Protein AF-A0AAW2LB60-F1 (afdb_monomer)

Organism: Sesamum radiatum (NCBI:txid300843)

Structure (mmCIF, N/CA/C/O backbone):
data_AF-A0AAW2LB60-F1
#
_entry.id   AF-A0AAW2LB60-F1
#
loop_
_atom_site.group_PDB
_atom_site.id
_atom_site.type_symbol
_atom_site.label_atom_id
_atom_site.label_alt_id
_atom_site.label_comp_id
_atom_site.label_asym_id
_atom_site.label_entity_id
_atom_site.label_seq_id
_atom_site.pdbx_PDB_ins_code
_atom_site.Cartn_x
_atom_site.Cartn_y
_atom_site.Cartn_z
_atom_site.occupancy
_atom_site.B_iso_or_equiv
_atom_site.auth_seq_id
_atom_site.auth_comp_id
_atom_site.auth_asym_id
_atom_site.auth_atom_id
_atom_site.pdbx_PDB_model_num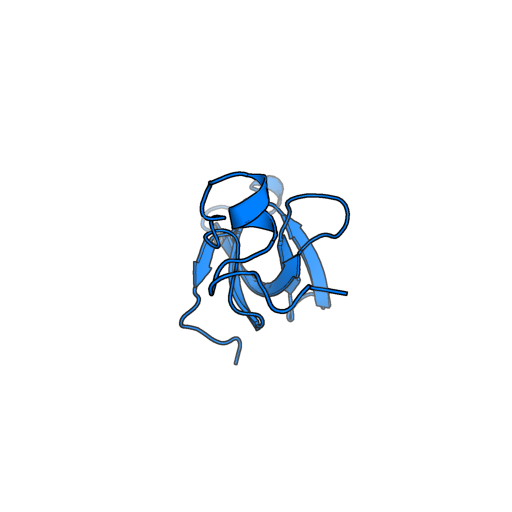
ATOM 1 N N . CYS A 1 1 ? -9.302 -3.055 29.081 1.00 39.91 1 CYS A N 1
ATOM 2 C CA . CYS A 1 1 ? -10.281 -4.117 28.754 1.00 39.91 1 CYS A CA 1
ATOM 3 C C . CYS A 1 1 ? -11.584 -3.436 28.345 1.00 39.91 1 CYS A C 1
ATOM 5 O O . CYS A 1 1 ? -12.041 -2.630 29.147 1.00 39.91 1 CYS A O 1
ATOM 7 N N . PRO A 1 2 ? -12.147 -3.628 27.136 1.00 51.75 2 PRO A N 1
ATOM 8 C CA . PRO A 1 2 ? -13.331 -2.869 26.748 1.00 51.75 2 PRO A CA 1
ATOM 9 C C . PRO A 1 2 ? -14.531 -3.340 27.578 1.00 51.75 2 PRO A C 1
ATOM 11 O O . PRO A 1 2 ? -14.803 -4.534 27.693 1.00 51.75 2 PRO A O 1
ATOM 14 N N . THR A 1 3 ? -15.186 -2.390 28.236 1.00 56.75 3 THR A N 1
ATOM 15 C CA . THR A 1 3 ? -16.298 -2.592 29.166 1.00 56.75 3 THR A CA 1
ATOM 16 C C . THR A 1 3 ? -17.578 -2.935 28.404 1.00 56.75 3 THR A C 1
ATOM 18 O O . THR A 1 3 ? -17.917 -2.281 27.422 1.00 56.75 3 THR A O 1
ATOM 21 N N . LYS A 1 4 ? -18.320 -3.934 28.900 1.00 60.38 4 LYS A N 1
ATOM 22 C CA . LYS A 1 4 ? -19.585 -4.497 28.370 1.00 60.38 4 LYS A CA 1
ATOM 23 C C . LYS A 1 4 ? -20.734 -3.495 28.088 1.00 60.38 4 LYS A C 1
ATOM 25 O O . LYS A 1 4 ? -21.811 -3.923 27.701 1.00 60.38 4 LYS A O 1
ATOM 30 N N . ILE A 1 5 ? -20.543 -2.189 28.292 1.00 63.44 5 I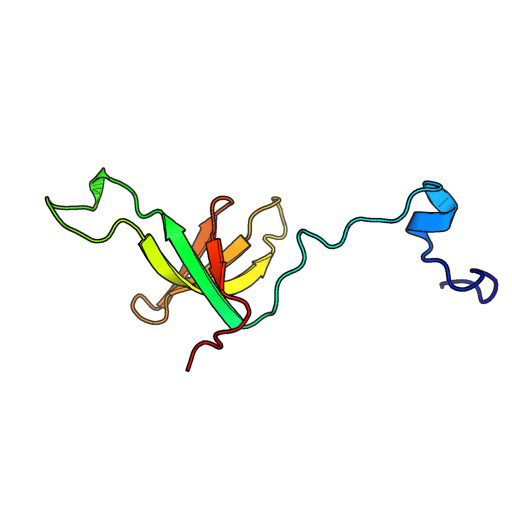LE A N 1
ATOM 31 C CA . ILE A 1 5 ? -21.598 -1.152 28.326 1.00 63.44 5 ILE A CA 1
ATOM 32 C C . ILE A 1 5 ? -21.568 -0.243 27.081 1.00 63.44 5 ILE A C 1
ATOM 34 O O . ILE A 1 5 ? -22.354 0.692 26.950 1.00 63.44 5 ILE A O 1
ATOM 38 N N . LEU A 1 6 ? -20.684 -0.500 26.119 1.00 65.38 6 LEU A N 1
ATOM 39 C CA . LEU A 1 6 ? -20.679 0.254 24.869 1.00 65.38 6 LEU A CA 1
ATOM 40 C C . LEU A 1 6 ? -21.838 -0.239 23.994 1.00 65.38 6 LEU A C 1
ATOM 42 O O . LEU A 1 6 ? -21.663 -1.192 23.248 1.00 65.38 6 LEU A O 1
ATOM 46 N N . GLN A 1 7 ? -23.018 0.371 24.144 1.00 73.06 7 GLN A N 1
ATOM 47 C CA . GLN A 1 7 ? -24.293 0.096 23.457 1.00 73.06 7 GLN A CA 1
ATOM 48 C C . GLN A 1 7 ? -24.150 -0.030 21.921 1.00 73.06 7 GLN A C 1
ATOM 50 O O . GLN A 1 7 ? -24.501 0.879 21.176 1.00 73.06 7 GLN A O 1
ATOM 55 N N . ASN A 1 8 ? -23.576 -1.138 21.445 1.00 78.88 8 ASN A N 1
ATOM 56 C CA . ASN A 1 8 ? -23.174 -1.394 20.057 1.00 78.88 8 ASN A CA 1
ATOM 57 C C . ASN A 1 8 ? -22.335 -0.279 19.399 1.00 78.88 8 ASN A C 1
ATOM 59 O O . ASN A 1 8 ? -22.311 -0.156 18.176 1.00 78.88 8 ASN A O 1
ATOM 63 N N . ALA A 1 9 ? -21.634 0.522 20.203 1.00 82.56 9 ALA A N 1
ATOM 64 C CA . ALA A 1 9 ? -20.785 1.614 19.742 1.00 82.56 9 ALA A CA 1
ATOM 65 C C . ALA A 1 9 ? -19.311 1.283 19.992 1.00 82.56 9 ALA A C 1
ATOM 67 O O . ALA A 1 9 ? -18.946 0.685 21.001 1.00 82.56 9 ALA A O 1
ATOM 68 N N . THR A 1 10 ? -18.429 1.699 19.097 1.00 85.50 10 THR A N 1
ATOM 69 C CA . THR A 1 10 ? -16.986 1.603 19.314 1.00 85.50 10 THR A CA 1
ATOM 70 C C . THR A 1 10 ? -16.541 2.601 20.398 1.00 85.50 10 THR A C 1
ATOM 72 O O . THR A 1 10 ? -17.144 3.669 20.547 1.00 85.50 10 THR A O 1
ATOM 75 N N . PRO A 1 11 ? -15.460 2.325 21.155 1.00 89.25 11 PRO A N 1
ATOM 76 C CA . PRO A 1 11 ? -14.924 3.283 22.130 1.00 89.25 11 PRO A CA 1
ATOM 77 C C . PRO A 1 11 ? -14.649 4.669 21.525 1.00 89.25 11 PRO A C 1
ATOM 79 O O . PRO A 1 11 ? -14.905 5.692 22.157 1.00 89.25 11 PRO A O 1
ATOM 82 N N . GLN A 1 12 ? -14.186 4.697 20.271 1.00 86.25 12 GLN A N 1
ATOM 83 C CA . GLN A 1 12 ? -13.927 5.927 19.527 1.00 86.25 12 GLN A CA 1
ATOM 84 C C . GLN A 1 12 ? -15.206 6.734 19.282 1.00 86.25 12 GLN A C 1
ATOM 86 O O . GLN A 1 12 ? -15.190 7.956 19.420 1.00 86.25 12 GLN A O 1
ATOM 91 N N . GLU A 1 13 ? -16.315 6.072 18.950 1.00 89.94 13 GLU A N 1
ATOM 92 C CA . GLU A 1 13 ? -17.621 6.719 18.774 1.00 89.94 13 GLU A CA 1
ATOM 93 C C . GLU A 1 13 ? -18.122 7.347 20.069 1.00 89.94 13 GLU A C 1
ATOM 95 O O . GLU A 1 13 ? -18.591 8.482 20.056 1.00 89.94 13 GLU A O 1
ATOM 100 N N . GLN A 1 14 ? -17.986 6.643 21.195 1.00 87.88 14 GLN A N 1
ATOM 101 C CA . GLN A 1 14 ? -18.406 7.164 22.498 1.00 87.88 14 GLN A CA 1
ATOM 102 C C . GLN A 1 14 ? -17.567 8.366 22.937 1.00 87.88 14 GLN A C 1
ATOM 104 O O . GLN A 1 14 ? -18.122 9.359 23.405 1.00 87.88 14 GLN A O 1
ATOM 109 N N . TRP A 1 15 ? -16.249 8.304 22.740 1.00 88.44 15 TRP A N 1
ATOM 110 C CA . TRP A 1 15 ? -15.339 9.384 23.116 1.00 88.44 15 TRP A CA 1
ATOM 111 C C . TRP A 1 15 ? -15.496 10.624 22.230 1.00 88.44 15 TRP A C 1
ATOM 113 O O . TRP A 1 15 ? -15.620 11.741 22.721 1.00 88.44 15 TRP A O 1
ATOM 123 N N . SER A 1 16 ? -15.501 10.434 20.910 1.00 88.69 16 SER A N 1
ATOM 124 C CA . SER A 1 16 ? -15.507 11.542 19.946 1.00 88.69 16 SER A CA 1
ATOM 125 C C . SER A 1 16 ? -16.906 12.028 19.565 1.00 88.69 16 SER A C 1
ATOM 127 O O . SER A 1 16 ? -17.025 13.030 18.858 1.00 88.69 16 SER A O 1
ATOM 129 N N . ARG A 1 17 ? -17.960 11.306 19.982 1.00 89.00 17 ARG A N 1
ATOM 130 C CA . ARG A 1 17 ? -19.358 11.496 19.550 1.00 89.00 17 ARG A CA 1
ATOM 131 C C . ARG A 1 17 ? -19.526 11.499 18.022 1.00 89.00 17 ARG A C 1
ATOM 133 O O . ARG A 1 17 ? -20.506 12.024 17.503 1.00 89.00 17 ARG A O 1
ATOM 140 N N . ARG A 1 18 ? -18.566 10.925 17.287 1.00 89.69 18 ARG A N 1
ATOM 141 C CA . ARG A 1 18 ? -18.531 10.860 15.821 1.00 89.69 18 ARG A CA 1
ATOM 142 C C . ARG A 1 18 ? -18.257 9.432 15.369 1.00 89.69 18 ARG A C 1
ATOM 144 O O . ARG A 1 18 ? -17.376 8.763 15.904 1.00 89.69 18 ARG A O 1
ATOM 151 N N . LYS A 1 19 ? -18.976 8.994 14.334 1.00 89.38 19 LYS A N 1
ATOM 152 C CA . LYS A 1 19 ? -18.722 7.711 13.672 1.00 89.38 19 LYS A CA 1
ATOM 153 C C . LYS A 1 19 ? -17.388 7.762 12.918 1.00 89.38 19 LYS A C 1
ATOM 155 O O . LYS A 1 19 ? -17.242 8.624 12.048 1.00 89.38 19 LYS A O 1
ATOM 160 N N . PRO A 1 20 ? -16.401 6.902 13.238 1.00 88.94 20 PRO A N 1
ATOM 161 C CA . PRO A 1 20 ? -15.137 6.883 12.526 1.00 88.94 20 PRO A CA 1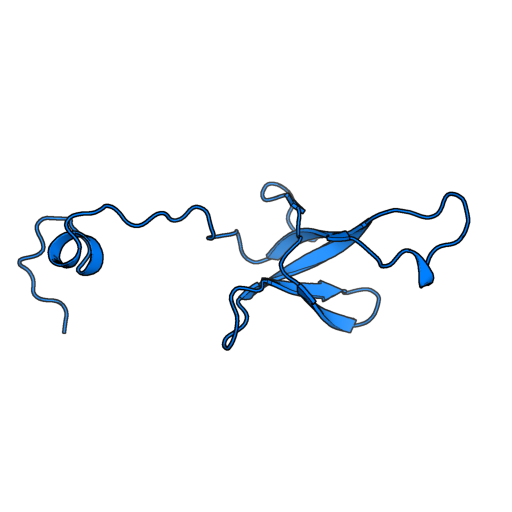
ATOM 162 C C . PRO A 1 20 ? -15.369 6.460 11.079 1.00 88.94 20 PRO A C 1
ATOM 164 O O . PRO A 1 20 ? -16.153 5.556 10.785 1.00 88.94 20 PRO A O 1
ATOM 167 N N . THR A 1 21 ? -14.665 7.114 10.164 1.00 90.50 21 THR A N 1
ATOM 168 C CA . THR A 1 21 ? -14.699 6.756 8.752 1.00 90.50 21 THR A CA 1
ATOM 169 C C . THR A 1 21 ? -13.722 5.616 8.482 1.00 90.50 21 THR A C 1
ATOM 171 O O . THR A 1 21 ? -12.539 5.676 8.819 1.00 90.50 21 THR A O 1
ATOM 174 N N . LEU A 1 22 ? -14.218 4.571 7.824 1.00 89.50 22 LEU A N 1
ATOM 175 C CA . LEU A 1 22 ? -13.418 3.419 7.400 1.00 89.50 22 LEU A CA 1
ATOM 176 C C . LEU A 1 22 ? -12.993 3.518 5.927 1.00 89.50 22 LEU A C 1
ATOM 178 O O . LEU A 1 22 ? -12.530 2.547 5.350 1.00 89.50 22 LEU A O 1
ATOM 182 N N . SER A 1 23 ? -13.117 4.697 5.310 1.00 89.75 23 SER A N 1
ATOM 183 C CA . SER A 1 23 ? -12.827 4.925 3.884 1.00 89.75 23 SER A CA 1
ATOM 184 C C . SER A 1 23 ? -11.364 4.690 3.491 1.00 89.75 23 SER A C 1
ATOM 186 O O . SER A 1 23 ? -11.060 4.498 2.315 1.00 89.75 23 SER A O 1
ATOM 188 N N . HIS A 1 24 ? -10.457 4.718 4.467 1.00 87.94 24 HIS A N 1
ATOM 189 C CA . HIS A 1 24 ? -9.042 4.415 4.275 1.00 87.94 24 HIS A CA 1
ATOM 190 C C . HIS A 1 24 ? -8.737 2.910 4.350 1.00 87.94 24 HIS A C 1
ATOM 192 O O . HIS A 1 24 ? -7.636 2.504 3.972 1.00 87.94 24 HIS A O 1
ATOM 198 N N . LEU A 1 25 ? -9.678 2.089 4.840 1.00 91.31 25 LEU A N 1
ATOM 199 C CA . LEU A 1 25 ? -9.534 0.637 4.879 1.00 91.31 25 LEU A CA 1
ATOM 200 C C . LEU A 1 25 ? -9.639 0.057 3.464 1.00 91.31 25 LEU A C 1
ATOM 202 O O . LEU A 1 25 ? -10.479 0.477 2.669 1.00 91.31 25 LEU A O 1
ATOM 206 N N . ARG A 1 26 ? -8.754 -0.888 3.148 1.00 92.94 26 ARG A N 1
ATOM 207 C CA . ARG A 1 26 ? -8.645 -1.560 1.850 1.00 92.94 26 ARG A CA 1
ATOM 208 C C . ARG A 1 26 ? -8.491 -3.061 2.056 1.00 92.94 26 ARG A C 1
ATOM 210 O O . ARG A 1 26 ? -7.924 -3.490 3.062 1.00 92.94 26 ARG A O 1
ATOM 217 N N . VAL A 1 27 ? -8.982 -3.843 1.098 1.00 93.25 27 VAL A N 1
ATOM 218 C CA . VAL A 1 27 ? -8.867 -5.309 1.101 1.00 93.25 27 VAL A CA 1
ATOM 219 C C . VAL A 1 27 ? -7.400 -5.717 0.965 1.00 93.25 27 VAL A C 1
ATOM 221 O O . VAL A 1 27 ? -6.727 -5.317 0.020 1.00 93.25 27 VAL A O 1
ATOM 224 N N . PHE A 1 28 ? -6.888 -6.511 1.904 1.00 92.88 28 PHE A N 1
ATOM 225 C CA . PHE A 1 28 ? -5.530 -7.054 1.821 1.00 92.88 28 PHE A CA 1
ATOM 226 C C . PHE A 1 28 ? -5.381 -7.960 0.590 1.00 92.88 28 PHE A C 1
ATOM 228 O O . PHE A 1 28 ? -6.265 -8.763 0.311 1.00 92.88 28 PHE A O 1
ATOM 235 N N . GLY A 1 29 ? -4.271 -7.840 -0.140 1.00 92.69 29 GLY A N 1
ATOM 236 C CA . GLY A 1 29 ? -4.014 -8.627 -1.350 1.00 92.69 29 GLY A CA 1
ATOM 237 C C . GLY A 1 29 ? -4.733 -8.129 -2.608 1.00 92.69 29 GLY A C 1
ATOM 238 O O . GLY A 1 29 ? -4.587 -8.743 -3.664 1.00 92.69 29 GLY A O 1
ATOM 239 N N . CYS A 1 30 ? -5.485 -7.024 -2.525 1.00 94.56 30 CYS A N 1
ATOM 240 C CA . CYS A 1 30 ? -6.111 -6.442 -3.708 1.00 94.56 30 CYS A CA 1
ATOM 241 C C . CYS A 1 30 ? -5.087 -5.821 -4.659 1.00 94.56 30 CYS A C 1
ATOM 243 O O . CYS A 1 30 ? -3.971 -5.440 -4.273 1.00 94.56 30 CYS A O 1
ATOM 245 N N . VAL A 1 31 ? -5.506 -5.691 -5.911 1.00 94.88 31 VAL A N 1
ATOM 246 C CA . VAL A 1 31 ? -4.759 -4.985 -6.939 1.00 94.88 31 VAL A CA 1
ATOM 247 C C . VAL A 1 31 ? -4.724 -3.486 -6.637 1.00 94.88 31 VAL A C 1
ATOM 249 O O . VAL A 1 31 ? -5.725 -2.841 -6.321 1.00 94.88 31 VAL A O 1
ATOM 252 N N . ALA A 1 32 ? -3.539 -2.905 -6.766 1.00 94.56 32 ALA A N 1
ATOM 253 C CA . ALA A 1 32 ? -3.282 -1.498 -6.532 1.00 94.56 32 ALA A CA 1
ATOM 254 C C . ALA A 1 32 ? -2.423 -0.925 -7.658 1.00 94.56 32 ALA A C 1
ATOM 256 O O . ALA A 1 32 ? -1.387 -1.478 -8.006 1.00 94.56 32 ALA A O 1
ATOM 257 N N . TYR A 1 33 ? -2.824 0.217 -8.195 1.00 92.75 33 TYR A N 1
ATOM 258 C CA . TYR A 1 33 ? -2.090 0.939 -9.223 1.00 92.75 33 TYR A CA 1
ATOM 259 C C . TYR A 1 33 ? -1.437 2.159 -8.595 1.00 92.75 33 TYR A C 1
ATOM 261 O O . TYR A 1 33 ? -2.134 3.043 -8.087 1.00 92.75 33 TYR A O 1
ATOM 269 N N . PHE A 1 34 ? -0.109 2.215 -8.626 1.00 90.06 34 PHE A N 1
ATOM 270 C CA . PHE A 1 34 ? 0.619 3.418 -8.230 1.00 90.06 34 PHE A CA 1
ATOM 271 C C .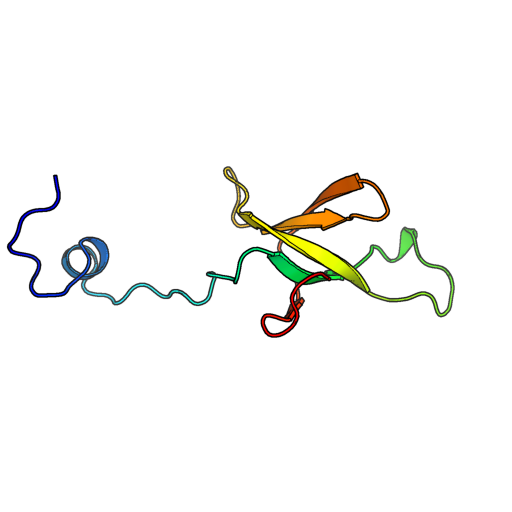 PHE A 1 34 ? 1.152 4.144 -9.459 1.00 90.06 34 PHE A C 1
ATOM 273 O O . PHE A 1 34 ? 1.436 3.536 -10.493 1.00 90.06 34 PHE A O 1
ATOM 280 N N . HIS A 1 35 ? 1.279 5.460 -9.340 1.00 86.25 35 HIS A N 1
ATOM 281 C CA . HIS A 1 35 ? 1.856 6.275 -10.394 1.00 86.25 35 HIS A CA 1
ATOM 282 C C . HIS A 1 35 ? 3.378 6.102 -10.418 1.00 86.25 35 HIS A C 1
ATOM 284 O O . HIS A 1 35 ? 4.057 6.478 -9.462 1.00 86.25 35 HIS A O 1
ATOM 290 N N . ALA A 1 36 ? 3.916 5.548 -11.507 1.00 81.06 36 ALA A N 1
ATOM 291 C CA . ALA A 1 36 ? 5.361 5.558 -11.743 1.00 81.06 36 ALA A CA 1
ATOM 292 C C . ALA A 1 36 ? 5.883 7.009 -11.892 1.00 81.06 36 ALA A C 1
ATOM 294 O O . ALA A 1 36 ? 5.117 7.926 -12.185 1.00 81.06 36 ALA A O 1
ATOM 295 N N . ALA A 1 37 ? 7.167 7.255 -11.657 1.00 79.81 37 ALA A N 1
ATOM 296 C CA . ALA A 1 37 ? 7.738 8.583 -11.886 1.00 79.81 37 ALA A CA 1
ATOM 297 C C . ALA A 1 37 ? 7.953 8.817 -13.390 1.00 79.81 37 ALA A C 1
ATOM 299 O O . ALA A 1 37 ? 8.346 7.889 -14.096 1.00 79.81 37 ALA A O 1
ATOM 300 N N . ASP A 1 38 ? 7.737 10.045 -13.872 1.00 77.75 38 ASP A N 1
ATOM 301 C CA . ASP A 1 38 ? 7.956 10.399 -15.286 1.00 77.75 38 ASP A CA 1
ATOM 302 C C . ASP A 1 38 ? 9.410 10.187 -15.732 1.00 77.75 38 ASP A C 1
ATOM 304 O O . ASP A 1 38 ? 9.651 9.808 -16.872 1.00 77.75 38 ASP A O 1
ATOM 308 N N . GLU A 1 39 ? 10.370 10.348 -14.819 1.00 77.38 39 GLU A N 1
ATOM 309 C CA . GLU A 1 39 ? 11.807 10.157 -15.074 1.00 77.38 39 GLU A CA 1
ATOM 310 C C . GLU A 1 39 ? 12.175 8.722 -15.480 1.00 77.38 39 GLU A C 1
ATOM 312 O O . GLU A 1 39 ? 13.207 8.499 -16.107 1.00 77.38 39 GLU A O 1
ATOM 317 N N . LEU A 1 40 ? 11.339 7.745 -15.120 1.00 75.88 40 LEU A N 1
ATOM 318 C CA . LEU A 1 40 ? 11.555 6.333 -15.436 1.00 75.88 40 LEU A CA 1
ATOM 319 C C . LEU A 1 40 ? 10.829 5.898 -16.717 1.00 75.88 40 LEU A C 1
ATOM 321 O O . LEU A 1 40 ? 10.951 4.739 -17.106 1.00 75.88 40 LEU A O 1
ATOM 325 N N . ARG A 1 41 ? 10.073 6.799 -17.361 1.00 80.31 41 ARG A N 1
ATOM 326 C CA . ARG A 1 41 ? 9.229 6.498 -18.523 1.00 80.31 41 ARG A CA 1
ATOM 327 C C . ARG A 1 41 ? 9.864 6.961 -19.825 1.00 80.31 41 ARG A C 1
ATOM 329 O O . ARG A 1 41 ? 10.430 8.047 -19.918 1.00 80.31 41 ARG A O 1
ATOM 336 N N . ILE A 1 42 ? 9.649 6.177 -20.874 1.00 84.06 42 ILE A N 1
ATOM 337 C CA . ILE A 1 42 ? 9.845 6.605 -22.264 1.00 84.06 42 ILE A CA 1
ATOM 338 C C . ILE A 1 42 ? 8.503 6.991 -22.900 1.00 84.06 42 ILE A C 1
ATOM 340 O O . ILE A 1 42 ? 7.430 6.733 -22.354 1.00 84.06 42 ILE A O 1
ATOM 344 N N . LYS A 1 43 ? 8.533 7.660 -24.059 1.00 85.62 43 LYS A N 1
ATOM 345 C CA . LYS A 1 43 ? 7.308 8.094 -24.748 1.00 85.62 43 LYS A CA 1
ATOM 346 C C . LYS A 1 43 ? 6.399 6.883 -25.028 1.00 85.62 43 LYS A C 1
ATOM 348 O O . LYS A 1 43 ? 6.851 5.934 -25.656 1.00 85.62 43 LYS A O 1
ATOM 353 N N . LEU A 1 44 ? 5.126 6.986 -24.619 1.00 82.94 44 LEU A N 1
ATOM 354 C CA . LEU A 1 44 ? 4.079 5.941 -24.671 1.00 82.94 44 LEU A CA 1
ATOM 355 C C . LEU A 1 44 ? 4.182 4.820 -23.622 1.00 82.94 44 LEU A C 1
ATOM 357 O O . LEU A 1 44 ? 3.401 3.878 -23.695 1.00 82.94 44 LEU A O 1
ATOM 361 N N . ASP A 1 45 ? 5.084 4.92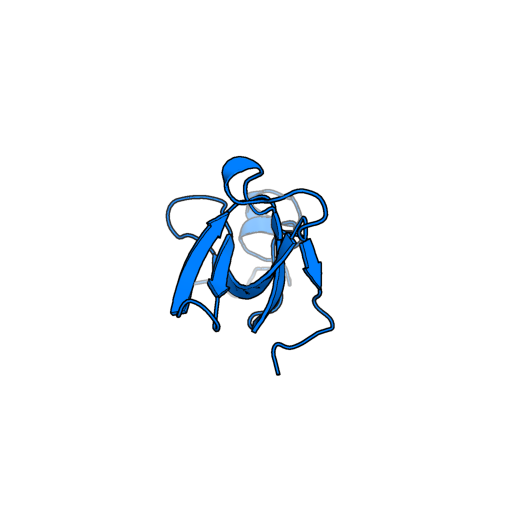5 -22.647 1.00 83.25 45 ASP A N 1
ATOM 362 C CA . ASP A 1 45 ? 5.142 3.962 -21.547 1.00 83.25 45 ASP A CA 1
ATOM 363 C C . ASP A 1 45 ? 3.972 4.134 -20.561 1.00 83.25 45 ASP A C 1
ATOM 365 O O . ASP A 1 45 ? 3.377 5.216 -20.437 1.00 83.25 45 ASP A O 1
ATOM 369 N N . ASP A 1 46 ? 3.641 3.061 -19.845 1.00 83.25 46 ASP A N 1
ATOM 370 C CA . ASP A 1 46 ? 2.493 3.035 -18.946 1.00 83.25 46 ASP A CA 1
ATOM 371 C C . ASP A 1 46 ? 2.645 4.030 -17.781 1.00 83.25 46 ASP A C 1
ATOM 373 O O . ASP A 1 46 ? 3.664 4.140 -17.090 1.00 83.25 46 ASP A O 1
ATOM 377 N N . LYS A 1 47 ? 1.558 4.760 -17.501 1.00 85.31 47 LYS A N 1
ATOM 378 C CA . LYS A 1 47 ? 1.518 5.756 -16.414 1.00 85.31 47 LYS A CA 1
ATOM 379 C C . LYS A 1 47 ? 1.275 5.158 -15.029 1.00 85.31 47 LYS A C 1
ATOM 381 O O . LYS A 1 47 ? 1.228 5.883 -14.033 1.00 85.31 47 LYS A O 1
ATOM 386 N N . SER A 1 48 ? 1.111 3.851 -14.925 1.00 88.75 48 SER A N 1
ATOM 387 C CA . SER A 1 48 ? 0.865 3.195 -13.648 1.00 88.75 48 SER A CA 1
ATOM 388 C C . SER A 1 48 ? 1.370 1.770 -13.660 1.00 88.75 48 SER A C 1
ATOM 390 O O . SER A 1 48 ? 1.166 1.059 -14.637 1.00 88.75 48 SER A O 1
ATOM 392 N N . GLU A 1 49 ? 1.945 1.335 -12.546 1.00 89.06 49 GLU A N 1
ATOM 393 C CA . GLU A 1 49 ? 2.346 -0.055 -12.354 1.00 89.06 49 GLU A CA 1
ATOM 394 C C . GLU A 1 49 ? 1.338 -0.762 -11.438 1.00 89.06 49 GLU A C 1
ATOM 396 O O . GLU A 1 49 ? 0.908 -0.216 -10.415 1.00 89.06 49 GLU A O 1
ATOM 401 N N . LYS A 1 50 ? 0.962 -1.987 -11.831 1.00 91.69 50 LYS A N 1
ATOM 402 C CA . LYS A 1 50 ? 0.088 -2.888 -11.070 1.00 91.69 50 LYS A CA 1
ATOM 403 C C . LYS A 1 50 ? 0.895 -3.571 -9.962 1.00 91.69 50 LYS A C 1
ATOM 405 O O . LYS A 1 50 ? 1.837 -4.311 -10.238 1.00 91.69 50 LYS A O 1
ATOM 410 N N . LEU A 1 51 ? 0.490 -3.351 -8.720 1.00 93.75 51 LEU A N 1
ATOM 411 C CA . LEU A 1 51 ? 1.083 -3.879 -7.495 1.00 93.75 51 LEU A CA 1
ATOM 412 C C . LEU A 1 51 ? 0.027 -4.562 -6.620 1.00 93.75 51 LEU A C 1
ATOM 414 O O . LEU A 1 51 ? -1.175 -4.447 -6.855 1.00 93.75 51 LEU A O 1
ATOM 418 N N . VAL A 1 52 ? 0.490 -5.238 -5.574 1.00 95.06 52 VAL A N 1
ATOM 419 C CA . VAL A 1 52 ? -0.354 -5.875 -4.557 1.00 95.06 52 VAL A CA 1
ATOM 420 C C . VAL A 1 52 ? -0.391 -5.014 -3.308 1.00 95.06 52 VAL A C 1
ATOM 422 O O . VAL A 1 52 ? 0.657 -4.637 -2.783 1.00 95.06 52 VAL A O 1
ATOM 425 N N . PHE A 1 53 ? -1.578 -4.724 -2.784 1.00 95.25 53 PHE A N 1
ATOM 426 C CA . PHE A 1 53 ? -1.703 -4.063 -1.491 1.00 95.25 53 PHE A CA 1
ATOM 427 C C . PHE A 1 53 ? -1.386 -5.021 -0.338 1.00 95.25 53 PHE A C 1
ATOM 429 O O . PHE A 1 53 ? -2.074 -6.021 -0.147 1.00 95.25 53 PHE A O 1
ATOM 436 N N . ILE A 1 5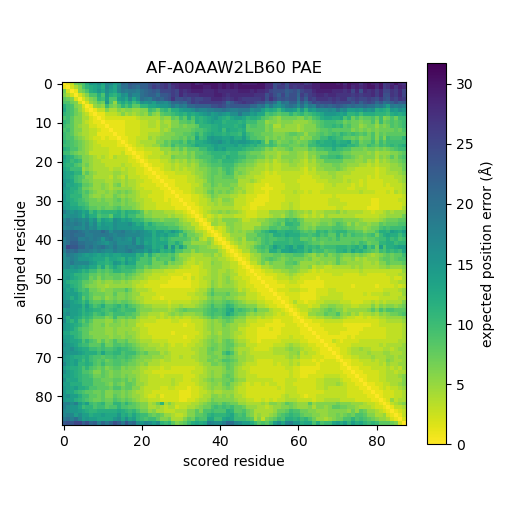4 ? -0.379 -4.683 0.473 1.00 95.19 54 ILE A N 1
ATOM 437 C CA . ILE A 1 54 ? 0.064 -5.505 1.615 1.00 95.19 54 ILE A CA 1
ATOM 438 C C . ILE A 1 54 ? -0.190 -4.844 2.976 1.00 95.19 54 ILE A C 1
ATOM 440 O O . ILE A 1 54 ? 0.129 -5.418 4.012 1.00 95.19 54 ILE A O 1
ATOM 444 N N . GLY A 1 55 ? -0.744 -3.632 3.012 1.00 95.00 55 GLY A N 1
ATOM 445 C CA . GLY A 1 55 ? -1.143 -2.983 4.260 1.00 95.00 55 GLY A CA 1
ATOM 446 C C . GLY A 1 55 ? -0.669 -1.544 4.388 1.00 95.00 55 GLY A C 1
ATOM 447 O O . GLY A 1 55 ? -0.433 -0.843 3.408 1.00 95.00 55 GLY A O 1
ATOM 448 N N . TYR A 1 56 ? -0.540 -1.086 5.627 1.00 94.81 56 TYR A N 1
ATOM 449 C CA . TYR A 1 56 ? -0.289 0.317 5.946 1.00 94.81 56 TYR A CA 1
ATOM 450 C C . TYR A 1 56 ? 1.132 0.535 6.459 1.00 94.81 56 TYR A C 1
ATOM 452 O O . TYR A 1 56 ? 1.757 -0.344 7.070 1.00 94.81 56 TYR A O 1
ATOM 460 N N . ASP A 1 57 ? 1.666 1.724 6.206 1.00 94.62 57 ASP A N 1
ATOM 461 C CA . ASP A 1 57 ? 2.897 2.146 6.848 1.00 94.62 57 ASP A CA 1
ATOM 462 C C . ASP A 1 57 ? 2.675 2.442 8.338 1.00 94.62 57 ASP A C 1
ATOM 464 O O . ASP A 1 57 ? 1.651 2.983 8.740 1.00 94.62 57 ASP A O 1
ATOM 468 N N . GLY A 1 58 ? 3.640 2.046 9.170 1.00 91.56 58 GLY A N 1
ATOM 469 C CA . GLY A 1 58 ? 3.521 2.171 10.627 1.00 91.56 58 GLY A CA 1
ATOM 470 C C . GLY A 1 58 ? 3.855 3.570 11.142 1.00 91.56 58 GLY A C 1
ATOM 471 O O . GLY A 1 58 ? 3.458 3.927 12.246 1.00 91.56 58 GLY A O 1
ATOM 472 N N . LYS A 1 59 ? 4.596 4.362 10.355 1.00 91.75 59 LYS A N 1
ATOM 473 C CA . LYS A 1 59 ? 5.070 5.699 10.743 1.00 91.75 59 LYS A CA 1
ATOM 474 C C . LYS A 1 59 ? 4.307 6.819 10.041 1.00 91.75 59 LYS A C 1
ATOM 476 O O . LYS A 1 59 ? 4.284 7.946 10.525 1.00 91.75 59 LYS A O 1
ATOM 481 N N . SER A 1 60 ? 3.699 6.535 8.893 1.00 91.56 60 SER A N 1
ATOM 482 C CA . SER A 1 60 ? 3.040 7.527 8.051 1.00 91.56 60 SER A CA 1
ATOM 483 C C . SER A 1 60 ? 1.705 7.023 7.504 1.00 91.56 60 SER A C 1
ATOM 485 O O . SER A 1 60 ? 1.469 5.826 7.394 1.00 91.56 60 SER A O 1
ATOM 487 N N . LYS A 1 61 ? 0.819 7.948 7.111 1.00 89.00 61 LYS A N 1
ATOM 488 C CA . LYS A 1 61 ? -0.451 7.633 6.428 1.00 89.00 61 LYS A CA 1
ATOM 489 C C . LYS A 1 61 ? -0.211 7.242 4.962 1.00 89.00 61 LYS A C 1
ATOM 491 O O . LYS A 1 61 ? -0.687 7.922 4.055 1.00 89.00 61 LYS A O 1
ATOM 496 N N . ARG A 1 62 ? 0.605 6.216 4.732 1.00 94.38 62 ARG A N 1
ATOM 497 C CA . ARG A 1 62 ? 0.960 5.678 3.414 1.00 94.38 62 ARG A CA 1
ATOM 498 C C . ARG A 1 62 ? 0.538 4.220 3.319 1.00 94.38 62 ARG A C 1
ATOM 500 O O . ARG A 1 62 ? 0.473 3.513 4.323 1.00 94.38 62 ARG A O 1
ATOM 507 N N . TYR A 1 63 ? 0.285 3.778 2.102 1.00 94.62 63 TYR A N 1
ATOM 508 C CA . TYR A 1 63 ? 0.024 2.387 1.783 1.00 94.62 63 TYR A CA 1
ATOM 509 C C . TYR A 1 63 ? 1.340 1.692 1.446 1.00 94.62 63 TYR A C 1
ATOM 511 O O . TYR A 1 63 ? 2.214 2.272 0.799 1.00 94.62 63 TYR A O 1
ATOM 519 N N . LYS A 1 64 ? 1.474 0.447 1.891 1.00 95.06 64 LYS A N 1
ATOM 520 C CA . LYS A 1 64 ? 2.535 -0.471 1.501 1.00 95.06 64 LYS A CA 1
ATOM 521 C C . LYS A 1 64 ? 2.017 -1.350 0.376 1.00 95.06 64 LYS A C 1
ATOM 523 O O . LYS A 1 64 ? 0.992 -2.020 0.512 1.00 95.06 64 LYS A O 1
ATOM 528 N N . LEU A 1 65 ? 2.756 -1.341 -0.716 1.00 95.12 65 LEU A N 1
ATOM 529 C CA . LEU A 1 65 ? 2.496 -2.115 -1.912 1.00 95.12 65 LEU A CA 1
ATOM 530 C C . LEU A 1 65 ? 3.679 -3.044 -2.165 1.00 95.12 65 LEU A C 1
ATOM 532 O O . LEU A 1 65 ? 4.818 -2.696 -1.855 1.00 95.12 65 LEU A O 1
ATOM 536 N N . TYR A 1 66 ? 3.419 -4.204 -2.742 1.00 94.19 66 TYR A N 1
ATOM 537 C CA . TYR A 1 66 ? 4.434 -5.165 -3.141 1.00 94.19 66 TYR A CA 1
ATOM 538 C C . TYR A 1 66 ? 4.414 -5.339 -4.655 1.00 94.19 66 TYR A C 1
ATOM 540 O O . TYR A 1 66 ? 3.344 -5.488 -5.244 1.00 94.19 66 TYR A O 1
ATOM 548 N N . SER A 1 67 ? 5.593 -5.323 -5.277 1.00 92.50 67 SER A N 1
ATOM 549 C CA . SER A 1 67 ? 5.786 -5.657 -6.690 1.00 92.50 67 SER A CA 1
ATOM 550 C C . SER A 1 67 ? 6.304 -7.089 -6.788 1.00 92.50 67 SER A C 1
ATOM 552 O O . SER A 1 67 ? 7.475 -7.325 -6.477 1.00 92.50 67 SER A O 1
ATOM 554 N N . PRO A 1 68 ? 5.496 -8.060 -7.248 1.00 89.56 68 PRO A N 1
ATOM 555 C CA . PRO A 1 68 ? 5.967 -9.431 -7.449 1.00 89.56 68 PRO A CA 1
ATOM 556 C C . PRO A 1 68 ? 7.027 -9.535 -8.550 1.00 89.56 68 PRO A C 1
ATOM 558 O O . PRO A 1 68 ? 7.875 -10.423 -8.506 1.00 89.56 68 PRO A O 1
ATOM 561 N N . ARG A 1 69 ? 7.022 -8.591 -9.505 1.00 88.06 69 ARG A N 1
ATOM 562 C CA . ARG A 1 69 ? 8.005 -8.513 -10.596 1.00 88.06 69 ARG A CA 1
ATOM 563 C C . ARG A 1 69 ? 9.396 -8.153 -10.084 1.00 88.06 69 ARG A C 1
ATOM 565 O O . ARG A 1 69 ? 10.362 -8.839 -10.393 1.00 88.06 69 ARG A O 1
ATOM 572 N N . THR A 1 70 ? 9.501 -7.090 -9.287 1.00 89.62 70 THR A N 1
ATOM 573 C CA . THR A 1 70 ? 10.797 -6.601 -8.779 1.00 89.62 70 THR A CA 1
ATOM 574 C C . THR A 1 70 ? 11.156 -7.160 -7.401 1.00 89.62 70 THR A C 1
ATOM 576 O O . THR A 1 70 ? 12.275 -6.960 -6.932 1.00 89.62 70 THR A O 1
ATOM 579 N N . LYS A 1 71 ? 10.219 -7.861 -6.747 1.00 91.69 71 LYS A N 1
ATOM 580 C CA . LYS A 1 71 ? 10.299 -8.356 -5.362 1.00 91.69 71 LYS A CA 1
ATOM 581 C C . LYS A 1 71 ? 10.575 -7.248 -4.339 1.00 91.69 71 LYS A C 1
ATOM 583 O O . LYS A 1 71 ? 11.186 -7.496 -3.300 1.00 91.69 71 LYS A O 1
ATOM 588 N N . ARG A 1 72 ? 10.131 -6.020 -4.622 1.00 91.75 72 ARG A N 1
ATOM 589 C CA . ARG A 1 72 ? 10.338 -4.840 -3.769 1.00 91.75 72 ARG A CA 1
ATOM 590 C C . ARG A 1 72 ? 9.027 -4.316 -3.197 1.00 91.75 72 ARG A C 1
ATOM 592 O O . ARG A 1 72 ? 7.965 -4.443 -3.803 1.00 91.75 72 ARG A O 1
ATOM 599 N N . ASN A 1 73 ? 9.145 -3.687 -2.031 1.00 92.06 73 ASN A N 1
ATOM 600 C CA . ASN A 1 73 ? 8.057 -2.960 -1.390 1.00 92.06 73 ASN A CA 1
ATOM 601 C C . ASN A 1 73 ? 8.110 -1.483 -1.792 1.00 92.06 73 ASN A C 1
ATOM 603 O O . ASN A 1 73 ? 9.174 -0.865 -1.750 1.00 92.06 73 ASN A O 1
ATOM 607 N N . VAL A 1 74 ? 6.955 -0.911 -2.111 1.00 92.19 74 VAL A N 1
ATOM 608 C CA . VAL A 1 74 ? 6.771 0.511 -2.411 1.00 92.19 74 VAL A CA 1
ATOM 609 C C . VAL A 1 74 ? 5.853 1.112 -1.353 1.00 92.19 74 VAL A C 1
ATOM 611 O O . VAL A 1 74 ? 4.841 0.517 -0.988 1.00 92.19 74 VAL A O 1
ATOM 614 N N . VAL A 1 75 ? 6.203 2.293 -0.840 1.00 93.50 75 VAL A N 1
ATOM 615 C CA . VAL A 1 75 ? 5.408 2.993 0.177 1.00 93.50 75 VAL A CA 1
ATOM 616 C C . VAL A 1 75 ? 4.960 4.342 -0.365 1.00 93.50 75 VAL A C 1
ATOM 618 O O . VAL A 1 75 ? 5.761 5.271 -0.467 1.00 93.50 75 VAL A O 1
ATOM 621 N N . THR A 1 76 ? 3.676 4.473 -0.691 1.00 91.88 76 THR A N 1
ATOM 622 C CA . THR A 1 76 ? 3.123 5.680 -1.325 1.00 91.88 76 THR A CA 1
ATOM 623 C C . THR A 1 76 ? 1.719 6.022 -0.818 1.00 91.88 76 THR A C 1
ATOM 625 O O . THR A 1 76 ? 1.041 5.190 -0.216 1.00 91.88 76 THR A O 1
ATOM 628 N N . ARG A 1 77 ? 1.294 7.277 -0.998 1.00 91.00 77 ARG A N 1
ATOM 629 C CA . ARG A 1 77 ? -0.078 7.734 -0.702 1.00 91.00 77 ARG A CA 1
ATOM 630 C C . ARG A 1 77 ? -0.985 7.640 -1.920 1.00 91.00 77 ARG A C 1
ATOM 632 O O . ARG A 1 77 ? -2.155 7.301 -1.768 1.00 91.00 77 ARG A O 1
ATOM 639 N N . ASP A 1 78 ? -0.436 7.931 -3.093 1.00 89.94 78 ASP A N 1
ATOM 640 C CA . ASP A 1 78 ? -1.194 8.108 -4.325 1.00 89.94 78 ASP A CA 1
ATOM 641 C C . ASP A 1 78 ? -1.347 6.763 -5.030 1.00 89.94 78 ASP A C 1
ATOM 643 O O . ASP A 1 78 ? -0.506 6.331 -5.821 1.00 89.94 78 ASP A O 1
ATOM 647 N N . VAL A 1 79 ? -2.417 6.065 -4.650 1.00 92.31 79 VAL A N 1
ATOM 648 C CA . VAL A 1 79 ? -2.714 4.703 -5.092 1.00 92.31 79 VAL A CA 1
ATOM 649 C C . VAL A 1 79 ? -4.179 4.604 -5.480 1.00 92.31 79 VAL A C 1
ATOM 651 O O . VAL A 1 79 ? -5.066 5.005 -4.721 1.00 92.31 79 VAL A O 1
ATOM 654 N N . LYS A 1 80 ? -4.439 4.014 -6.646 1.00 93.38 80 LYS A N 1
ATOM 655 C CA . LYS A 1 80 ? -5.781 3.629 -7.076 1.00 93.38 80 LYS A CA 1
ATOM 656 C C . LYS A 1 80 ? -5.974 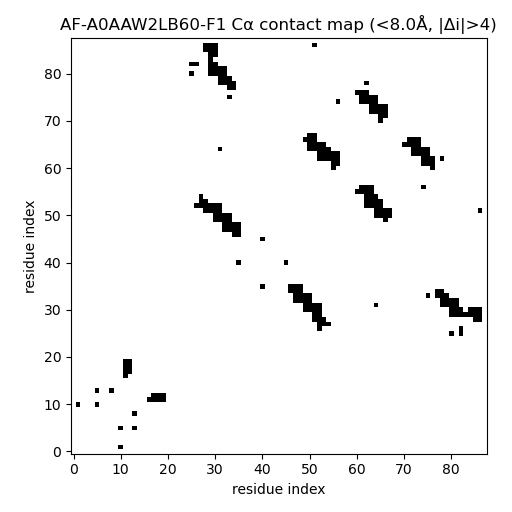2.137 -6.824 1.00 93.38 80 LYS A C 1
ATOM 658 O O . LYS A 1 80 ? -5.248 1.321 -7.376 1.00 93.38 80 LYS A O 1
ATOM 663 N N . PHE A 1 81 ? -6.937 1.793 -5.979 1.00 93.31 81 PH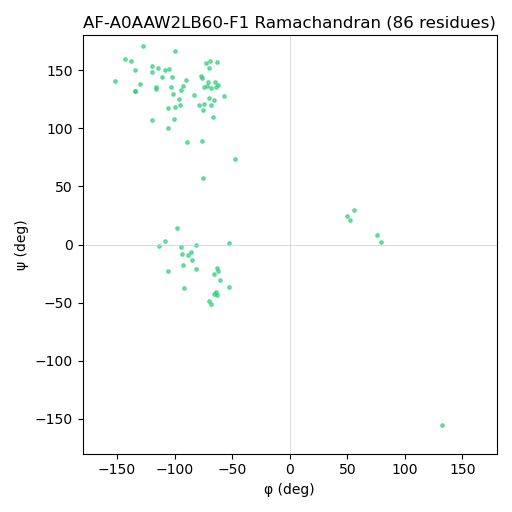E A N 1
ATOM 664 C CA . PHE A 1 81 ? -7.218 0.406 -5.612 1.00 93.31 81 PHE A CA 1
ATOM 665 C C . PHE A 1 81 ? -8.318 -0.176 -6.490 1.00 93.31 81 PHE A C 1
ATOM 667 O O . PHE A 1 81 ? -9.374 0.444 -6.629 1.00 93.31 81 PHE A O 1
ATOM 674 N N . ASP A 1 82 ? -8.085 -1.380 -6.995 1.00 93.69 82 ASP A N 1
ATOM 675 C CA . ASP A 1 82 ? -9.119 -2.251 -7.529 1.00 93.69 82 ASP A CA 1
ATOM 676 C C . ASP A 1 82 ? -9.367 -3.377 -6.522 1.00 93.69 82 ASP A C 1
ATOM 678 O O . ASP A 1 82 ? -8.585 -4.313 -6.386 1.00 93.69 82 ASP A O 1
ATOM 682 N N . GLN A 1 83 ? -10.433 -3.222 -5.737 1.00 87.75 83 GLN A N 1
ATOM 683 C CA . GLN A 1 83 ? -10.742 -4.122 -4.622 1.00 87.75 83 GLN A CA 1
ATOM 684 C C . GLN A 1 83 ? -11.533 -5.362 -5.048 1.00 87.75 83 GLN A C 1
ATOM 686 O O . GLN A 1 83 ? -11.760 -6.234 -4.211 1.00 87.75 83 GLN A O 1
ATOM 691 N N . TYR A 1 84 ? -11.965 -5.432 -6.309 1.00 89.31 84 TYR A N 1
ATOM 692 C CA . TYR A 1 84 ? -12.662 -6.597 -6.853 1.00 89.31 84 TYR A CA 1
ATOM 693 C C . TYR A 1 84 ? -11.695 -7.580 -7.512 1.00 89.31 84 TYR A C 1
ATOM 695 O O . TYR A 1 84 ? -12.032 -8.750 -7.678 1.00 89.31 84 TYR A O 1
ATOM 703 N N . GLU A 1 85 ? -10.484 -7.126 -7.835 1.00 88.00 85 GLU A N 1
ATOM 704 C CA . GLU A 1 85 ? -9.412 -7.984 -8.312 1.00 88.00 85 GLU A CA 1
ATOM 705 C C . GLU A 1 85 ? -8.482 -8.416 -7.173 1.00 88.00 85 GLU A C 1
ATOM 707 O O . GLU A 1 85 ? -7.808 -7.609 -6.520 1.00 88.00 85 GLU A O 1
ATOM 712 N N . CYS A 1 86 ? -8.398 -9.728 -6.982 1.00 82.19 86 CYS A N 1
ATOM 713 C CA . CYS A 1 86 ? -7.316 -10.358 -6.239 1.00 82.19 86 CYS A CA 1
ATOM 714 C C . CYS A 1 86 ? -6.074 -10.416 -7.132 1.00 82.19 86 CYS A C 1
ATOM 716 O O . CYS A 1 86 ? -6.179 -10.635 -8.342 1.00 82.19 86 CYS A O 1
ATOM 718 N N . TRP A 1 87 ? -4.886 -10.270 -6.549 1.00 78.06 87 TRP A N 1
ATOM 719 C CA . TRP A 1 87 ? -3.678 -10.669 -7.262 1.00 78.06 87 TRP A CA 1
ATOM 720 C C . TRP A 1 87 ? -3.677 -12.198 -7.439 1.00 78.06 87 TRP A C 1
ATOM 722 O O . TRP A 1 87 ? -3.536 -12.917 -6.450 1.00 78.06 87 TRP A O 1
ATOM 732 N N . ASN A 1 88 ? -3.869 -12.666 -8.678 1.00 62.88 88 ASN A N 1
ATOM 733 C CA . ASN A 1 88 ? -3.761 -14.079 -9.071 1.00 62.88 88 ASN A CA 1
ATOM 734 C C . ASN A 1 88 ? -2.315 -14.465 -9.396 1.00 62.88 88 ASN A C 1
ATOM 736 O O . ASN A 1 88 ? -1.612 -13.648 -10.037 1.00 62.88 88 ASN A O 1
#

Mean predicted aligned error: 7.38 Å

InterPro domains:
  IPR039537 Retrotransposon Ty1/copia-like [PTHR42648] (1-70)
  IPR057670 Retroviral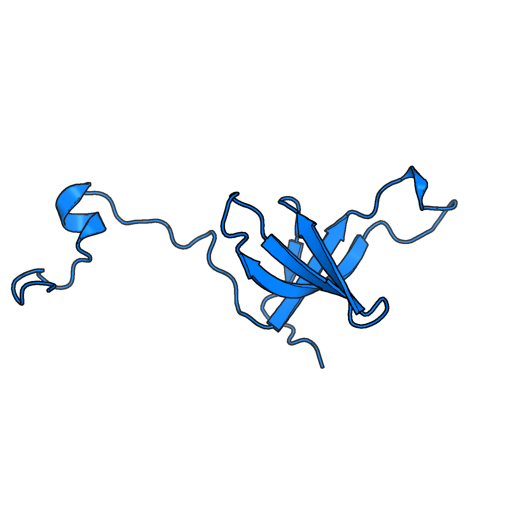 polymerase, SH3-like domain [PF25597] (30-87)

Solvent-accessible surface area (backbone atoms only — not comparable to full-atom values): 5639 Å² total; per-residue (Å²): 131,93,64,99,75,53,84,92,48,54,73,62,29,70,73,67,75,42,82,80,80,65,83,85,66,74,63,77,44,14,30,28,34,34,65,59,61,74,91,82,53,59,95,91,52,79,70,53,49,82,28,31,28,75,48,70,45,94,88,48,97,28,39,30,30,35,32,86,88,79,74,42,78,47,79,45,70,71,64,51,73,40,77,88,41,68,69,126

Radius of gyration: 17.76 Å; Cα contacts (8 Å, |Δi|>4): 129; chains: 1; bounding box: 36×26×54 Å

Foldseek 3Di:
DDDPPQPPDDPCCVVVVDDDDCVLDADAQFKKWDADDPVVDDPPDDRTDIWTFHAADPPDRWTWTADPVVRDIDTGRHMDTDRVDGDD

Sequence (88 aa):
CPTKILQNATPQEQWSRRKPTLSHLRVFGCVAYFHAADELRIKLDDKSEKLVFIGYDGKSKRYKLYSPRTKRNVVTRDVKFDQYECWN

Nearest PDB structures (foldseek):
  1qcf-assembly1_A  TM=6.034E-01  e=4.804E-01  Homo sapiens
  4a4h-assembly1_A  TM=6.035E-01  e=4.804E-01  Homo sapiens
  4omo-assembly2_B  TM=5.616E-01  e=2.597E+00  Gallus gallus
  7pw0-assembly7_G  TM=5.651E-01  e=2.445E+00  Gallus gallus

pLDDT: mean 86.6, std 10.23, range [39.91, 95.25]

Secondary structure (DSSP, 8-state):
---TT--S--HHHHHHSSPPP-TT---TTEEEEEE--GGGPPTT--SEEEEEEEEE-SSSS-EEEEETTTTEEEEES-EEEEEEEE--